Protein AF-A0A0F9CGQ7-F1 (afdb_monomer_lite)

Radius of gyration: 18.08 Å; chains: 1; bounding box: 41×24×37 Å

Secondary structure (DSSP, 8-state):
----PPPPGGG--TT----------HHHHHHHHHHH----HHHH-TTT-

pLDDT: mean 91.5, std 11.03, range [44.91, 98.31]

Structure (mmCI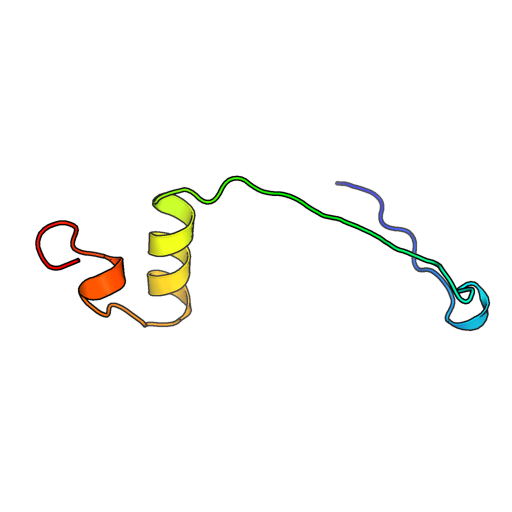F, N/CA/C/O backbone):
data_AF-A0A0F9CGQ7-F1
#
_entry.id   AF-A0A0F9CGQ7-F1
#
loop_
_atom_site.group_PDB
_atom_site.id
_atom_site.type_symbol
_atom_site.label_atom_id
_atom_site.label_alt_id
_atom_site.label_comp_id
_atom_site.label_asym_id
_atom_site.label_entity_id
_atom_site.label_seq_id
_atom_site.pdbx_PDB_ins_code
_atom_site.Cartn_x
_atom_site.Cartn_y
_atom_site.Cartn_z
_atom_site.occupancy
_atom_site.B_iso_or_equiv
_atom_site.auth_seq_id
_atom_site.auth_comp_id
_atom_site.auth_asym_id
_atom_site.auth_atom_id
_atom_site.pdbx_PDB_model_num
ATOM 1 N N . MET A 1 1 ? 13.179 -14.463 3.465 1.00 44.91 1 MET A N 1
ATOM 2 C CA . MET A 1 1 ? 13.284 -13.233 2.654 1.00 44.91 1 MET A CA 1
ATOM 3 C C . MET A 1 1 ? 13.151 -13.636 1.196 1.00 44.91 1 MET A C 1
ATOM 5 O O . MET A 1 1 ? 13.894 -14.516 0.777 1.00 44.91 1 MET A O 1
ATOM 9 N N . SER A 1 2 ? 12.182 -13.095 0.455 1.00 57.12 2 SER A N 1
ATOM 10 C CA . SER A 1 2 ? 12.097 -13.334 -0.990 1.00 57.12 2 SER A CA 1
ATOM 11 C C . SER A 1 2 ? 13.281 -12.644 -1.662 1.00 57.12 2 SER A C 1
ATOM 13 O O . SER A 1 2 ? 13.450 -11.434 -1.513 1.00 57.12 2 SER A O 1
ATOM 15 N N . LYS A 1 3 ? 14.124 -13.412 -2.352 1.00 58.84 3 LYS A N 1
ATOM 16 C CA . LYS A 1 3 ? 15.241 -12.871 -3.127 1.00 58.84 3 LYS A CA 1
ATOM 17 C C . LYS A 1 3 ? 14.686 -12.222 -4.391 1.00 58.84 3 LYS A C 1
ATOM 19 O O . LYS A 1 3 ? 14.394 -12.912 -5.361 1.00 58.84 3 LYS A O 1
ATOM 24 N N . LEU A 1 4 ? 14.478 -10.913 -4.338 1.00 74.69 4 LEU A N 1
ATOM 25 C CA . LEU A 1 4 ? 14.361 -10.105 -5.543 1.00 74.69 4 LEU A CA 1
ATOM 26 C C . LEU A 1 4 ? 15.788 -9.788 -5.977 1.00 74.69 4 LEU A C 1
ATOM 28 O O . LEU A 1 4 ? 16.520 -9.123 -5.246 1.00 74.69 4 LEU A O 1
ATOM 32 N N . GLU A 1 5 ? 16.189 -10.324 -7.123 1.00 80.50 5 GLU A N 1
ATOM 33 C CA . GLU A 1 5 ? 17.482 -10.004 -7.715 1.00 80.50 5 GLU A CA 1
ATOM 34 C C . GLU A 1 5 ? 17.337 -8.721 -8.548 1.00 80.50 5 GLU A C 1
ATOM 36 O O . GLU A 1 5 ? 16.338 -8.564 -9.259 1.00 80.50 5 GLU A O 1
ATOM 41 N N . PRO A 1 6 ? 18.288 -7.779 -8.459 1.00 82.19 6 PRO A N 1
ATOM 42 C CA . PRO A 1 6 ? 18.249 -6.562 -9.255 1.00 82.19 6 PRO A CA 1
ATOM 43 C C . PRO A 1 6 ? 18.355 -6.893 -10.750 1.00 82.19 6 PRO A C 1
ATOM 45 O O . PRO A 1 6 ? 19.277 -7.583 -11.182 1.00 82.19 6 PRO A O 1
ATOM 48 N N . VAL A 1 7 ? 17.415 -6.367 -11.534 1.00 86.75 7 VAL A N 1
ATOM 49 C CA . VAL A 1 7 ? 17.365 -6.492 -12.999 1.00 86.75 7 VAL A CA 1
ATOM 50 C C . VAL A 1 7 ? 17.961 -5.225 -13.613 1.00 86.75 7 VAL A C 1
ATOM 52 O O . VAL A 1 7 ? 17.678 -4.121 -13.133 1.00 86.75 7 VAL A O 1
ATOM 55 N N . LYS A 1 8 ? 18.810 -5.348 -14.643 1.00 93.00 8 LYS A N 1
ATOM 56 C CA . LYS A 1 8 ? 19.341 -4.165 -15.335 1.00 93.00 8 LYS A CA 1
ATOM 57 C C . LYS A 1 8 ? 18.261 -3.573 -16.228 1.00 93.00 8 LYS A C 1
ATOM 59 O O . LYS A 1 8 ? 17.409 -4.286 -16.743 1.00 93.00 8 LYS A O 1
ATOM 64 N N . PHE A 1 9 ? 18.335 -2.266 -16.463 1.00 90.44 9 PHE A N 1
ATOM 65 C CA . PHE A 1 9 ? 17.392 -1.591 -17.353 1.00 90.44 9 PHE A CA 1
ATOM 66 C C . PHE A 1 9 ? 17.341 -2.235 -18.752 1.00 90.44 9 PHE A C 1
ATOM 68 O O . PHE A 1 9 ? 16.259 -2.444 -19.289 1.00 90.44 9 PHE A O 1
ATOM 75 N N . ASP A 1 10 ? 18.500 -2.629 -19.286 1.00 94.81 10 ASP A N 1
ATOM 76 C CA . ASP A 1 10 ? 18.632 -3.238 -20.617 1.00 94.81 10 ASP A CA 1
ATOM 77 C C . ASP A 1 10 ? 18.010 -4.644 -20.731 1.00 94.81 10 ASP A C 1
ATOM 79 O O . ASP A 1 10 ? 17.861 -5.164 -21.837 1.00 94.81 10 ASP A O 1
ATOM 83 N N . ASP A 1 11 ? 17.651 -5.269 -19.606 1.00 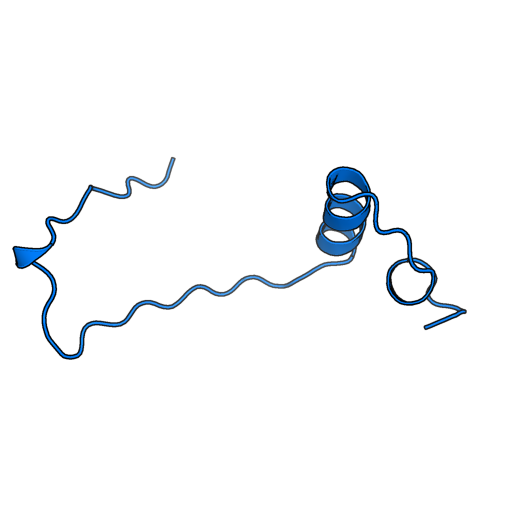92.38 11 ASP A N 1
ATOM 84 C CA . ASP A 1 11 ? 17.040 -6.599 -19.588 1.00 92.38 11 ASP A CA 1
ATOM 85 C C . ASP A 1 11 ? 15.512 -6.541 -19.782 1.00 92.38 11 ASP A C 1
ATOM 87 O O . ASP A 1 11 ? 14.911 -7.560 -20.137 1.00 92.38 11 ASP A O 1
ATOM 91 N N . PHE A 1 12 ? 14.885 -5.369 -19.587 1.00 92.88 12 PHE A N 1
ATOM 92 C CA . PHE A 1 12 ? 13.451 -5.176 -19.815 1.00 92.88 12 PHE A CA 1
ATOM 93 C C . PHE A 1 12 ? 13.123 -5.163 -21.308 1.00 92.88 12 PHE A C 1
ATOM 95 O O . PHE A 1 12 ? 13.778 -4.503 -22.118 1.00 92.88 12 PHE A O 1
ATOM 102 N N . LYS A 1 13 ? 12.048 -5.857 -21.674 1.00 95.50 13 LYS A N 1
ATOM 103 C CA . LYS A 1 13 ? 11.563 -5.958 -23.051 1.00 95.50 13 LYS A CA 1
ATOM 104 C C . LYS A 1 13 ? 10.150 -5.407 -23.157 1.00 95.50 13 LYS A C 1
ATOM 106 O O . LYS A 1 13 ? 9.345 -5.475 -22.230 1.00 95.50 13 LYS A O 1
ATOM 111 N N . VAL A 1 14 ? 9.827 -4.860 -24.329 1.00 95.88 14 VAL A N 1
ATOM 112 C CA . VAL A 1 14 ? 8.459 -4.425 -24.633 1.00 95.88 14 VAL A CA 1
ATOM 113 C C . VAL A 1 14 ? 7.524 -5.628 -24.502 1.00 95.88 14 VAL A C 1
ATOM 115 O O . VAL A 1 14 ? 7.709 -6.633 -25.185 1.00 95.88 14 VAL A O 1
ATOM 118 N N . GLY A 1 15 ? 6.523 -5.503 -23.630 1.00 96.38 15 GLY A N 1
ATOM 119 C CA . GLY A 1 15 ? 5.574 -6.572 -23.312 1.00 96.38 15 GLY A CA 1
ATOM 120 C C . GLY A 1 15 ? 5.805 -7.253 -21.960 1.00 96.38 15 GLY A C 1
ATOM 121 O O . GLY A 1 15 ? 4.952 -8.038 -21.548 1.00 96.38 15 GLY A O 1
ATOM 122 N N . ASP A 1 16 ? 6.892 -6.942 -21.247 1.00 94.50 16 ASP A N 1
ATOM 123 C CA . ASP A 1 16 ? 7.085 -7.427 -19.879 1.00 94.50 16 ASP A CA 1
ATOM 124 C C . ASP A 1 16 ? 5.956 -6.943 -18.955 1.00 94.50 16 ASP A C 1
ATOM 126 O O . ASP A 1 16 ? 5.497 -5.800 -19.031 1.00 94.50 16 ASP A O 1
ATOM 130 N N . SER A 1 17 ? 5.503 -7.824 -18.063 1.00 94.88 17 SER A N 1
ATOM 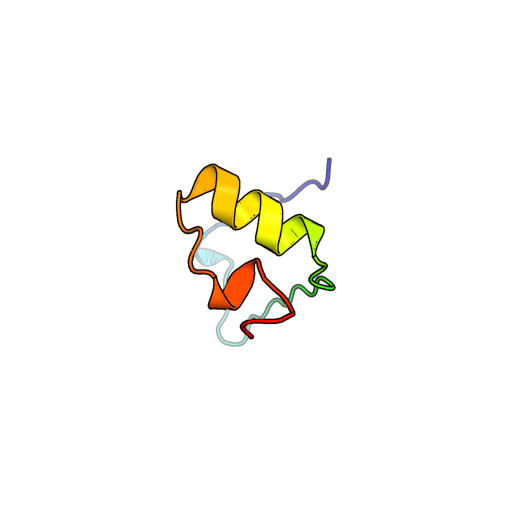131 C CA . SER A 1 17 ? 4.460 -7.518 -17.084 1.00 94.88 17 SER A CA 1
ATOM 132 C C . SER A 1 17 ? 4.707 -8.245 -15.765 1.00 94.88 17 SER A C 1
ATOM 134 O O . SER A 1 17 ? 5.324 -9.309 -15.722 1.00 94.88 17 SER A O 1
ATOM 136 N N . ALA A 1 18 ? 4.212 -7.661 -14.678 1.00 91.88 18 ALA A N 1
ATOM 137 C CA . ALA A 1 18 ? 4.219 -8.258 -13.353 1.00 91.88 18 ALA A CA 1
ATOM 138 C C . ALA A 1 18 ? 2.891 -7.947 -12.660 1.00 91.88 18 ALA A C 1
ATOM 140 O O . ALA A 1 18 ? 2.268 -6.918 -12.921 1.00 91.88 18 ALA A O 1
ATOM 141 N N . SER A 1 19 ? 2.460 -8.832 -11.766 1.00 95.00 19 SER A N 1
ATOM 142 C CA . SER A 1 19 ? 1.281 -8.604 -10.937 1.00 95.00 19 SER A CA 1
ATOM 143 C C . SER A 1 19 ? 1.554 -9.016 -9.499 1.00 95.00 19 SER A C 1
ATOM 145 O O . SER A 1 19 ? 2.355 -9.909 -9.222 1.00 95.00 19 SER A O 1
ATOM 147 N N . PHE A 1 20 ? 0.881 -8.333 -8.583 1.00 95.12 20 PHE A N 1
ATOM 148 C CA . PHE A 1 20 ? 0.859 -8.656 -7.170 1.00 95.12 20 PHE A CA 1
ATOM 149 C C . PHE A 1 20 ? -0.574 -8.499 -6.677 1.00 95.12 20 PHE A C 1
ATOM 151 O O . PHE A 1 20 ? -1.267 -7.557 -7.060 1.00 95.12 20 PHE A O 1
AT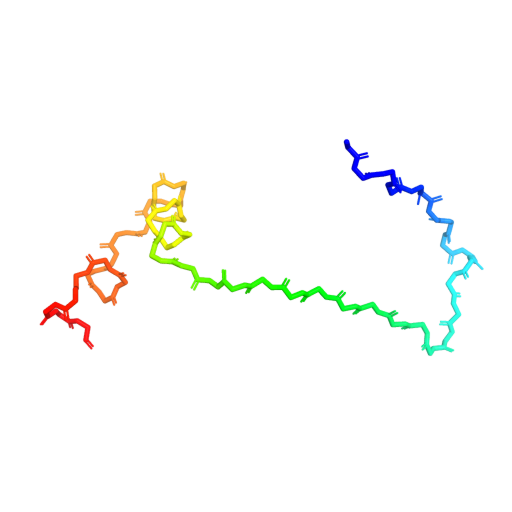OM 158 N N . ALA A 1 21 ? -1.004 -9.419 -5.823 1.00 97.12 21 ALA A N 1
ATOM 159 C CA . ALA A 1 21 ? -2.311 -9.376 -5.197 1.00 97.12 21 ALA A CA 1
ATOM 160 C C . ALA A 1 21 ? -2.157 -9.575 -3.692 1.00 97.12 21 ALA A C 1
ATOM 162 O O . ALA A 1 21 ? -1.372 -10.405 -3.231 1.00 97.12 21 ALA A O 1
ATOM 163 N N . LYS A 1 22 ? -2.945 -8.817 -2.936 1.00 96.44 22 LYS A N 1
ATOM 164 C CA . LYS A 1 22 ? -3.072 -8.938 -1.490 1.00 96.44 22 LYS A CA 1
ATOM 165 C C . LYS A 1 22 ? -4.522 -8.671 -1.118 1.00 96.44 22 LYS A C 1
ATOM 167 O O . LYS A 1 22 ? -5.096 -7.682 -1.565 1.00 96.44 22 LYS A O 1
ATOM 172 N N . THR A 1 23 ? -5.089 -9.527 -0.278 1.00 98.19 23 THR A N 1
ATOM 173 C CA . THR A 1 23 ? -6.364 -9.237 0.378 1.00 98.19 23 THR A CA 1
ATOM 174 C C . THR A 1 23 ? -6.153 -8.109 1.375 1.00 98.19 23 THR A C 1
ATOM 176 O O . THR A 1 23 ? -5.333 -8.244 2.283 1.00 98.19 23 THR A O 1
ATOM 179 N N . ILE A 1 24 ? -6.878 -7.008 1.194 1.00 97.44 24 ILE A N 1
ATOM 180 C CA . ILE A 1 24 ? -6.867 -5.893 2.138 1.00 97.44 24 ILE A CA 1
ATOM 181 C C . ILE A 1 24 ? -7.802 -6.225 3.292 1.00 97.44 24 ILE A C 1
ATOM 183 O O . ILE A 1 24 ? -8.948 -6.623 3.086 1.00 97.44 24 ILE A O 1
ATOM 187 N N . THR A 1 25 ? -7.281 -6.080 4.501 1.00 97.75 25 THR A N 1
ATOM 188 C CA . THR A 1 25 ? -8.003 -6.310 5.750 1.00 97.75 25 THR A CA 1
ATOM 189 C C . THR A 1 25 ? -8.157 -5.004 6.516 1.00 97.75 25 THR A C 1
ATOM 191 O O . THR A 1 25 ? -7.479 -4.019 6.228 1.00 97.75 25 THR A O 1
ATOM 194 N N . GLU A 1 26 ? -9.008 -5.003 7.539 1.00 96.94 26 GLU A N 1
ATOM 195 C CA . GLU A 1 26 ? -9.145 -3.867 8.456 1.00 96.94 26 GLU A CA 1
ATOM 196 C C . GLU A 1 26 ? -7.792 -3.448 9.056 1.00 96.94 26 GLU A C 1
ATOM 198 O O . GLU A 1 26 ? -7.478 -2.261 9.114 1.00 96.94 26 GLU A O 1
ATOM 203 N N . ALA A 1 27 ? -6.931 -4.419 9.387 1.00 97.81 27 ALA A N 1
ATOM 204 C CA . ALA A 1 27 ? -5.601 -4.153 9.926 1.00 97.81 27 ALA A CA 1
ATOM 205 C C . ALA A 1 27 ? -4.743 -3.282 8.992 1.00 97.81 27 ALA A C 1
ATOM 207 O O . ALA A 1 27 ? -3.978 -2.445 9.467 1.00 97.81 27 ALA A O 1
ATOM 208 N N . ASP A 1 28 ? -4.880 -3.441 7.673 1.00 98.00 28 ASP A N 1
ATOM 209 C CA . ASP A 1 28 ? -4.147 -2.627 6.702 1.00 98.00 28 ASP A CA 1
ATOM 210 C C . ASP A 1 28 ? -4.615 -1.166 6.718 1.00 98.00 28 ASP A C 1
ATOM 212 O O . ASP A 1 28 ? -3.788 -0.256 6.643 1.00 98.00 28 ASP A O 1
ATOM 216 N N . VAL A 1 29 ? -5.925 -0.940 6.868 1.00 97.00 29 VAL A N 1
ATOM 217 C CA . VAL A 1 29 ? -6.524 0.401 6.962 1.00 97.00 29 VAL A CA 1
ATOM 218 C C . VAL A 1 29 ? -6.111 1.079 8.268 1.00 97.00 29 VAL A C 1
ATOM 220 O O . VAL A 1 29 ? -5.662 2.225 8.253 1.00 97.00 29 VAL A O 1
ATOM 223 N N . THR A 1 30 ? -6.172 0.361 9.394 1.00 97.38 30 THR A N 1
ATOM 224 C CA . THR A 1 30 ? -5.746 0.887 10.701 1.00 97.38 30 THR A CA 1
ATOM 225 C C . THR A 1 30 ? -4.258 1.238 10.718 1.00 97.38 30 THR A C 1
ATOM 227 O O . THR A 1 30 ? -3.879 2.300 11.215 1.00 97.38 30 THR A O 1
ATOM 230 N N . LEU A 1 31 ? -3.399 0.376 10.161 1.00 98.12 31 LEU A N 1
ATOM 231 C CA . LEU A 1 31 ? -1.962 0.646 10.075 1.00 98.12 31 LEU A CA 1
ATOM 232 C C . LEU A 1 31 ? -1.665 1.838 9.164 1.00 98.12 31 LEU A C 1
ATOM 234 O O . LEU A 1 31 ? -0.809 2.654 9.503 1.00 98.12 31 LEU A O 1
ATOM 238 N N . PHE A 1 32 ? -2.382 1.967 8.042 1.00 98.00 32 PHE A N 1
ATOM 239 C CA . PHE A 1 32 ? -2.260 3.134 7.175 1.00 98.00 32 PHE A CA 1
ATOM 240 C C . PHE A 1 32 ? -2.598 4.421 7.930 1.00 98.00 32 PHE A C 1
ATOM 242 O O . PHE A 1 32 ? -1.768 5.325 7.940 1.00 98.00 32 PHE A O 1
ATOM 249 N N . ALA A 1 33 ? -3.745 4.477 8.615 1.00 97.94 33 ALA A N 1
ATOM 250 C CA . ALA A 1 33 ? -4.151 5.633 9.417 1.00 97.94 33 ALA A CA 1
ATOM 251 C C . ALA A 1 33 ? -3.102 5.995 10.485 1.00 97.94 33 ALA A C 1
ATOM 253 O O . ALA A 1 33 ? -2.731 7.158 10.635 1.00 97.94 33 ALA A O 1
ATOM 254 N N . GLY A 1 34 ? -2.552 4.991 11.177 1.00 98.06 34 GLY A N 1
ATOM 255 C CA . GLY A 1 34 ? -1.502 5.191 12.179 1.00 98.06 34 GLY A CA 1
ATOM 256 C C . GLY A 1 34 ? -0.194 5.767 11.622 1.00 98.06 34 GLY A C 1
ATOM 257 O O . GLY A 1 34 ? 0.469 6.536 12.313 1.00 98.06 34 GLY A O 1
ATOM 258 N N . ILE A 1 35 ? 0.181 5.417 10.386 1.00 98.31 35 ILE A N 1
ATOM 259 C CA . ILE A 1 35 ? 1.417 5.896 9.743 1.00 98.31 35 ILE A CA 1
ATOM 260 C C . ILE A 1 35 ? 1.208 7.247 9.049 1.00 98.31 35 ILE A C 1
ATOM 262 O O . ILE A 1 35 ? 2.085 8.107 9.111 1.00 98.31 35 ILE A O 1
ATOM 266 N N . SER A 1 36 ? 0.078 7.433 8.365 1.00 98.19 36 SER A N 1
ATOM 267 C CA . SER A 1 36 ? -0.216 8.645 7.592 1.00 98.19 36 SER A CA 1
ATOM 268 C C . SER A 1 36 ? -0.781 9.782 8.447 1.00 98.19 36 SER A C 1
ATOM 270 O O . SER A 1 36 ? -0.663 10.945 8.066 1.00 98.19 36 SER A O 1
ATOM 272 N N . GLY A 1 37 ? -1.388 9.458 9.594 1.00 97.75 37 GLY A N 1
ATOM 273 C CA . GLY A 1 37 ? -2.162 10.391 10.411 1.00 97.75 37 GLY A CA 1
ATOM 274 C C . GLY A 1 37 ? -3.579 10.651 9.886 1.00 97.75 37 GLY A C 1
ATOM 275 O O . GLY A 1 37 ? -4.287 11.481 10.455 1.00 97.75 37 GLY A O 1
ATOM 276 N N . ASP A 1 38 ? -4.006 9.967 8.821 1.00 97.06 38 ASP A N 1
ATOM 277 C CA . ASP A 1 38 ? -5.354 10.094 8.267 1.00 97.06 38 ASP A CA 1
ATOM 278 C C . ASP A 1 38 ? -6.346 9.200 9.023 1.00 97.06 38 ASP A C 1
ATOM 280 O O . ASP A 1 38 ? -6.467 8.003 8.769 1.00 97.06 38 ASP A O 1
ATOM 284 N N . PHE A 1 39 ? -7.067 9.814 9.959 1.00 96.94 39 PHE A N 1
ATOM 285 C CA . PHE A 1 39 ? -8.146 9.192 10.728 1.00 96.94 39 PHE A CA 1
ATOM 286 C C . PHE A 1 39 ? -9.525 9.698 10.295 1.00 96.94 39 PHE A C 1
ATOM 288 O O . PHE A 1 39 ? -10.417 9.855 11.132 1.00 96.94 39 PHE A O 1
ATOM 295 N N . ASN A 1 40 ? -9.719 10.000 9.007 1.00 96.31 40 ASN A N 1
ATOM 296 C CA . ASN A 1 40 ? -11.040 10.366 8.509 1.00 96.31 40 ASN A CA 1
ATOM 297 C C . ASN A 1 40 ? -12.070 9.288 8.922 1.00 96.31 40 ASN A C 1
ATOM 299 O O . ASN A 1 40 ? -11.858 8.103 8.638 1.00 96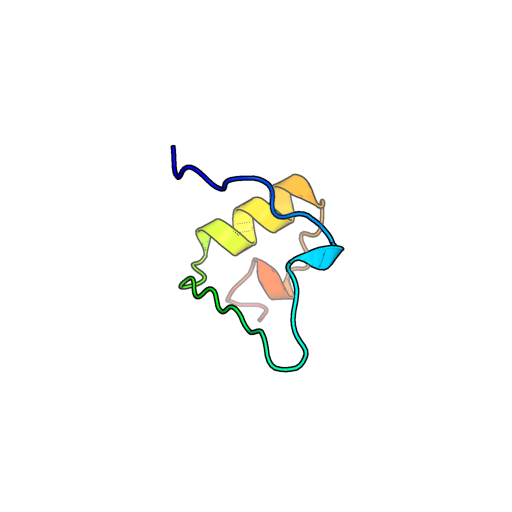.31 40 ASN A O 1
ATOM 303 N N . PRO A 1 41 ? -13.181 9.663 9.589 1.00 94.81 41 PRO A N 1
ATOM 304 C CA . PRO A 1 41 ? -14.166 8.708 10.091 1.00 94.81 41 PRO A CA 1
ATOM 305 C C . PRO A 1 41 ? -14.756 7.810 8.999 1.00 94.81 41 PRO A C 1
ATOM 307 O O . PRO A 1 41 ? -15.158 6.695 9.309 1.00 94.81 41 PRO A O 1
ATOM 310 N N . LEU A 1 42 ? -14.720 8.235 7.731 1.00 95.12 42 LEU A N 1
ATOM 311 C CA . LEU A 1 42 ? -15.106 7.404 6.587 1.00 95.12 42 LEU A CA 1
ATOM 312 C C . LEU A 1 42 ? -14.295 6.096 6.482 1.00 95.12 42 LEU A C 1
ATOM 314 O O . LEU A 1 42 ? -14.784 5.113 5.941 1.00 95.12 42 LEU A O 1
ATOM 318 N N . HIS A 1 43 ? -13.047 6.075 6.956 1.00 93.00 43 HIS A N 1
ATOM 319 C CA . HIS A 1 43 ? -12.156 4.914 6.835 1.00 93.00 43 HIS A CA 1
ATOM 320 C C . HIS A 1 43 ? -12.131 4.033 8.086 1.00 93.00 43 HIS A C 1
ATOM 322 O O . HIS A 1 43 ? -11.848 2.843 7.987 1.00 93.00 43 HIS A O 1
ATOM 328 N N . ILE A 1 44 ? -12.375 4.622 9.259 1.00 94.56 44 ILE A N 1
ATOM 329 C CA . ILE A 1 44 ? -12.101 3.992 10.562 1.00 94.56 44 ILE A CA 1
ATOM 330 C C . ILE A 1 44 ? -13.347 3.789 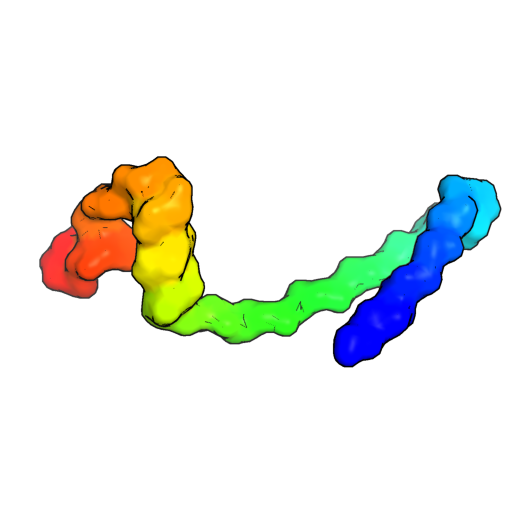11.431 1.00 94.56 44 ILE A C 1
ATOM 332 O O . ILE A 1 44 ? -13.247 3.209 12.509 1.00 94.56 44 ILE A O 1
ATOM 336 N N . ASN A 1 45 ? -14.507 4.298 11.009 1.00 93.12 45 ASN A N 1
ATOM 337 C CA . ASN A 1 45 ? -15.756 4.164 11.743 1.00 93.12 45 ASN A CA 1
ATOM 338 C C . ASN A 1 45 ? -16.842 3.588 10.833 1.00 93.12 45 ASN A C 1
ATOM 340 O O . ASN A 1 45 ? -17.434 4.298 10.025 1.00 93.12 45 ASN A O 1
ATOM 344 N N . GLU A 1 46 ? -17.141 2.306 11.028 1.00 91.12 46 GLU A N 1
ATOM 345 C CA . GLU A 1 46 ? -18.149 1.570 10.259 1.00 91.12 46 GLU A CA 1
ATOM 346 C C . GLU A 1 46 ? -19.549 2.202 10.324 1.00 91.12 46 GLU A C 1
ATOM 348 O O . GLU A 1 46 ? -20.307 2.104 9.372 1.00 91.12 46 GLU A O 1
ATOM 353 N N . GLN A 1 47 ? -19.905 2.886 11.415 1.00 94.25 47 GLN A N 1
ATOM 354 C CA . GLN A 1 47 ? -21.218 3.534 11.540 1.00 94.25 47 GLN A CA 1
ATOM 355 C C . GLN A 1 47 ? -21.313 4.852 10.761 1.00 94.25 47 GLN A C 1
ATOM 357 O O . GLN A 1 47 ? -22.414 5.362 10.556 1.00 94.25 47 GLN A O 1
ATOM 362 N N . PHE A 1 48 ? -20.171 5.440 10.403 1.00 88.25 48 PHE A N 1
ATOM 363 C CA . PHE A 1 48 ? -20.088 6.690 9.649 1.00 88.25 48 PHE A CA 1
ATOM 364 C C . PHE A 1 48 ? -19.842 6.455 8.150 1.00 88.25 48 PHE A C 1
ATOM 366 O O . PHE A 1 48 ? -20.138 7.343 7.350 1.00 88.25 48 PHE A O 1
ATOM 373 N N . ALA A 1 49 ? -19.286 5.294 7.795 1.00 80.75 49 ALA A N 1
ATOM 374 C CA . ALA A 1 49 ? -19.010 4.877 6.423 1.00 80.75 49 ALA A CA 1
ATOM 375 C C . ALA A 1 49 ? -20.276 4.443 5.669 1.00 80.75 49 ALA A C 1
ATOM 377 O O . ALA A 1 49 ? -20.358 4.769 4.461 1.00 80.75 49 ALA A O 1
#

Organism: NCBI:txid412755

Foldseek 3Di:
DPDDDDDDPVNDDPPDDDDDDDDDDLVNLVVCCVVVVDPDCVRNPPVVD

Sequence (49 aa):
MSKLEPVKFDDFKVGDSASFAKTITEADVTLFAGISGDFNPLHINEQFA

InterPro domains:
  IPR002539 MaoC-like dehydratase domain [PF01575] (21-49)
  IPR029069 HotDog domain superfamily [SSF54637] (9-49)